Protein AF-A0AAJ6YMZ1-F1 (afdb_monomer_lite)

Foldseek 3Di:
DVVVVVVVVVVVVVDDDDPDPVSVVVVCVVVVVDADPPHDPCPPVVPQVPDDLCLQQVCCVLCVPQADPDAPSNVVVVVLSNVRSPDPPDDSVRSSVVSVVVRVVCVVCVVVCVVVCRRDDDDD

pLDDT: mean 86.69, std 11.6, range [32.16, 96.44]

Radius of gyration: 26.44 Å; chains: 1; bounding 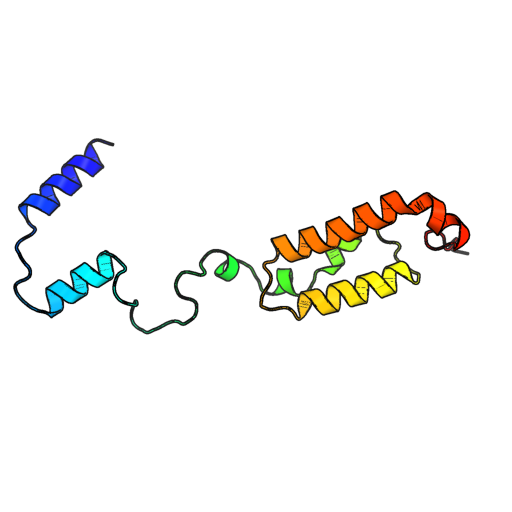box: 58×30×73 Å

Sequence (124 aa):
MWKVLQSRELKLLVINTPQNIFQEMIEWTEKGMIWKFPINNEQDMEEEEKIHFSEHIFLEHNLKHWCPEKGPLRHFMELVCIGLSKNPYMSVNEKIEHIAWYRNYFEDKREMLKDYKLFNTEAN

Structure (mmCIF, N/CA/C/O backbone):
data_AF-A0AAJ6YMZ1-F1
#
_entry.id   AF-A0AAJ6YMZ1-F1
#
loop_
_atom_site.group_PDB
_atom_site.id
_atom_site.type_symbol
_atom_site.label_atom_id
_atom_site.label_alt_id
_atom_site.label_comp_id
_atom_site.label_asym_id
_atom_site.label_entity_id
_atom_site.label_seq_id
_atom_site.pdbx_PDB_ins_code
_atom_site.Cartn_x
_atom_site.Cartn_y
_atom_site.Cartn_z
_atom_site.occupancy
_atom_site.B_iso_or_equiv
_atom_site.auth_seq_id
_atom_site.auth_comp_id
_atom_site.auth_asym_id
_atom_site.auth_atom_id
_atom_site.pdbx_PDB_model_num
ATOM 1 N N . MET A 1 1 ? 31.169 18.370 -9.151 1.00 76.69 1 MET A N 1
ATOM 2 C CA . MET A 1 1 ? 30.689 19.372 -10.126 1.00 76.69 1 MET A CA 1
ATOM 3 C C . MET A 1 1 ? 31.563 19.421 -11.385 1.00 76.69 1 MET A C 1
ATOM 5 O O . MET A 1 1 ? 31.123 18.925 -12.410 1.00 76.69 1 MET A O 1
ATOM 9 N N . TRP A 1 2 ? 32.819 19.885 -11.315 1.00 91.06 2 TRP A N 1
ATOM 10 C CA . TRP A 1 2 ? 33.704 20.051 -12.489 1.00 91.06 2 TRP A CA 1
ATOM 11 C C . TRP A 1 2 ? 33.958 18.785 -13.325 1.00 91.06 2 TRP A C 1
ATOM 13 O O . TRP A 1 2 ? 33.872 18.834 -14.546 1.00 91.06 2 TRP A O 1
ATOM 23 N N . LYS A 1 3 ? 34.174 17.628 -12.683 1.00 93.69 3 LYS A N 1
ATOM 24 C CA . LYS A 1 3 ? 34.387 16.348 -13.390 1.00 93.69 3 LYS A CA 1
ATOM 25 C C . LYS A 1 3 ? 33.193 15.925 -14.260 1.00 93.69 3 LYS A C 1
ATOM 27 O O . LYS A 1 3 ? 33.383 15.350 -15.326 1.00 93.69 3 LYS A O 1
ATOM 32 N N . VAL A 1 4 ? 31.968 16.220 -13.817 1.00 91.94 4 VAL A N 1
ATOM 33 C CA . VAL A 1 4 ? 30.737 15.889 -14.557 1.00 91.94 4 VAL A CA 1
ATOM 34 C C . VAL A 1 4 ? 30.610 16.775 -15.797 1.00 91.94 4 VAL A C 1
ATOM 36 O O . VAL A 1 4 ? 30.313 16.270 -16.876 1.00 91.94 4 VAL A O 1
ATOM 39 N N . LEU A 1 5 ? 30.902 18.075 -15.661 1.00 89.94 5 LEU A N 1
ATOM 40 C CA . LEU A 1 5 ? 30.894 19.030 -16.775 1.00 89.94 5 LEU A CA 1
ATOM 41 C C . LEU A 1 5 ? 31.938 18.666 -17.836 1.00 89.94 5 LEU A C 1
ATOM 43 O O . LEU A 1 5 ? 31.593 18.539 -19.006 1.00 89.94 5 LEU A O 1
ATOM 47 N N . GLN A 1 6 ? 33.172 18.377 -17.416 1.00 93.31 6 GLN A N 1
ATOM 48 C CA . GLN A 1 6 ? 34.245 17.951 -18.319 1.00 93.31 6 GLN A CA 1
ATOM 49 C C . GLN A 1 6 ? 33.897 16.649 -19.064 1.00 93.31 6 GLN A C 1
ATOM 51 O O . GLN A 1 6 ? 34.140 16.525 -20.261 1.00 93.31 6 GLN A O 1
ATOM 56 N N . SER A 1 7 ? 33.280 15.682 -18.373 1.00 88.19 7 SER A N 1
ATOM 57 C CA . SER A 1 7 ? 32.833 14.422 -18.989 1.00 88.19 7 SER A CA 1
ATOM 58 C C . SER A 1 7 ? 31.729 14.649 -20.027 1.00 88.19 7 SER A C 1
ATOM 60 O O . SER A 1 7 ? 31.681 13.961 -21.044 1.00 88.19 7 SER A O 1
ATOM 62 N N . ARG A 1 8 ? 30.838 15.619 -19.787 1.00 85.81 8 ARG A N 1
ATOM 63 C CA . ARG A 1 8 ? 29.785 16.003 -20.732 1.00 85.81 8 ARG A CA 1
ATOM 64 C C . ARG A 1 8 ? 30.359 16.699 -21.967 1.00 85.81 8 ARG A C 1
ATOM 66 O O . ARG A 1 8 ? 29.942 16.365 -23.071 1.00 85.81 8 ARG A O 1
ATOM 73 N N . GLU A 1 9 ? 31.305 17.620 -21.797 1.00 87.56 9 GLU A N 1
ATOM 74 C CA . GLU A 1 9 ? 31.982 18.294 -22.917 1.00 87.56 9 GLU A CA 1
ATOM 75 C C . GLU A 1 9 ? 32.738 17.297 -23.801 1.00 87.56 9 GLU A C 1
ATOM 77 O O . GLU A 1 9 ? 32.581 17.323 -25.019 1.00 87.56 9 GLU A O 1
ATOM 82 N N . LEU A 1 10 ? 33.462 16.345 -23.200 1.00 87.25 10 LEU A N 1
ATOM 83 C CA . LEU A 1 10 ? 34.113 15.253 -23.933 1.00 87.25 10 LEU A CA 1
ATOM 84 C C . LEU A 1 10 ? 33.119 14.409 -24.741 1.00 87.25 10 LEU A C 1
ATOM 86 O O . LEU A 1 10 ? 33.405 14.077 -25.887 1.00 87.25 10 LEU A O 1
ATOM 90 N N . LYS A 1 11 ? 31.943 14.088 -24.181 1.00 82.81 11 LYS A N 1
ATOM 91 C CA . LYS A 1 11 ? 30.887 13.378 -24.922 1.00 82.81 11 LYS A CA 1
ATOM 92 C C . LYS A 1 11 ? 30.363 14.206 -26.098 1.00 82.81 11 LYS A C 1
ATOM 94 O O . LYS A 1 11 ? 30.240 13.667 -27.188 1.00 82.81 11 LYS A O 1
ATOM 99 N N . LEU A 1 12 ? 30.100 15.501 -25.908 1.00 81.62 12 LEU A N 1
ATOM 100 C CA . LEU A 1 12 ? 29.612 16.390 -26.976 1.00 81.62 12 LEU A CA 1
ATOM 101 C C . LEU A 1 12 ? 30.601 16.535 -28.138 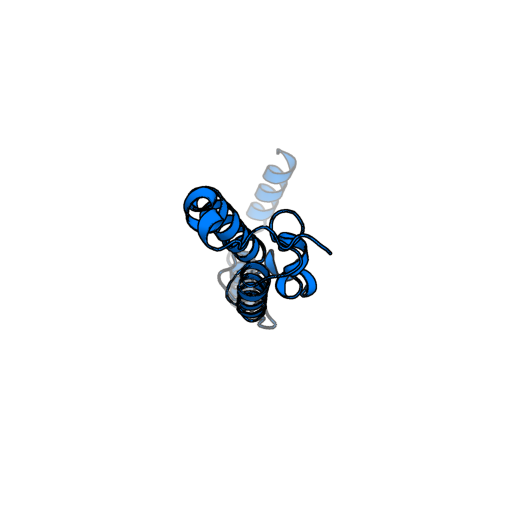1.00 81.62 12 LEU A C 1
ATOM 103 O O . LEU A 1 12 ? 30.165 16.624 -29.278 1.00 81.62 12 LEU A O 1
ATOM 107 N N . LEU A 1 13 ? 31.909 16.495 -27.868 1.00 82.25 13 LEU A N 1
ATOM 108 C CA . LEU A 1 13 ? 32.944 16.502 -28.909 1.00 82.25 13 LEU A CA 1
ATOM 109 C C . LEU A 1 13 ? 32.974 15.209 -29.748 1.00 82.25 13 LEU A C 1
ATOM 111 O O . LEU A 1 13 ? 33.539 15.209 -30.838 1.00 82.25 13 LEU A O 1
ATOM 115 N N . VAL A 1 14 ? 32.388 14.118 -29.243 1.00 76.56 14 VAL A N 1
ATOM 116 C CA . VAL A 1 14 ? 32.342 12.793 -29.891 1.00 76.56 14 VAL A CA 1
ATOM 117 C C . VAL A 1 14 ? 30.977 12.508 -30.539 1.00 76.56 14 VAL A C 1
ATOM 119 O O . VAL A 1 14 ? 30.885 11.646 -31.414 1.00 76.56 14 VAL A O 1
ATOM 122 N N . ILE A 1 15 ? 29.914 13.223 -30.147 1.00 69.75 15 ILE A N 1
ATOM 123 C CA . ILE A 1 15 ? 28.566 13.045 -30.706 1.00 69.75 15 ILE A CA 1
ATOM 124 C C . ILE A 1 15 ? 28.532 13.569 -32.151 1.00 69.75 15 ILE A C 1
ATOM 126 O O . ILE A 1 15 ? 28.454 14.769 -32.398 1.00 69.75 15 ILE A O 1
ATOM 130 N N . ASN A 1 16 ? 28.562 12.643 -33.110 1.00 70.06 16 ASN A N 1
ATOM 131 C CA . ASN A 1 16 ? 28.182 12.891 -34.500 1.00 70.06 16 ASN A CA 1
ATOM 132 C C . ASN A 1 16 ? 26.667 12.733 -34.677 1.00 70.06 16 ASN A C 1
ATOM 134 O O . ASN A 1 16 ? 26.015 12.055 -33.885 1.00 70.06 16 ASN A O 1
ATOM 138 N N . THR A 1 17 ? 26.112 13.305 -35.751 1.00 76.31 17 THR A N 1
ATOM 139 C CA . THR A 1 17 ? 24.730 13.009 -36.160 1.00 76.31 17 THR A CA 1
ATOM 140 C C . THR A 1 17 ? 24.553 11.501 -36.350 1.00 76.31 17 THR A C 1
ATOM 142 O O . THR A 1 17 ? 25.472 10.860 -36.880 1.00 76.31 17 THR A O 1
ATOM 145 N N . PRO A 1 18 ? 23.406 10.923 -35.952 1.00 81.19 18 PRO A N 1
ATOM 146 C CA . PRO A 1 18 ? 23.194 9.487 -36.046 1.00 81.19 18 PRO A CA 1
ATOM 147 C C . PRO A 1 18 ? 23.355 9.029 -37.496 1.00 81.19 18 PRO A C 1
ATOM 149 O O . PRO A 1 18 ? 22.746 9.582 -38.410 1.00 81.19 18 PRO A O 1
ATOM 152 N N . GLN A 1 19 ? 24.219 8.038 -37.717 1.00 84.88 19 GLN A N 1
ATOM 153 C CA . GLN A 1 19 ? 24.525 7.545 -39.067 1.00 84.88 19 GLN A CA 1
ATOM 154 C C . GLN A 1 19 ? 23.520 6.489 -39.543 1.00 84.88 19 GLN A C 1
ATOM 156 O O . GLN A 1 19 ? 23.445 6.185 -40.732 1.00 84.88 19 GLN A O 1
ATOM 161 N N . ASN A 1 20 ? 22.771 5.903 -38.608 1.00 90.50 20 ASN A N 1
ATOM 162 C CA . ASN A 1 20 ? 21.807 4.840 -38.854 1.00 90.50 20 ASN A CA 1
ATOM 163 C C . ASN A 1 20 ? 20.642 4.937 -37.854 1.00 90.50 20 ASN A C 1
ATOM 165 O O . ASN A 1 20 ? 20.813 5.421 -36.735 1.00 90.50 20 ASN A O 1
ATOM 169 N N . ILE A 1 21 ? 19.491 4.385 -38.233 1.00 90.94 21 ILE A N 1
ATOM 170 C CA . ILE A 1 21 ? 18.263 4.286 -37.437 1.00 90.94 21 ILE A CA 1
ATOM 171 C C . ILE A 1 21 ? 18.528 3.594 -36.093 1.00 90.94 21 ILE A C 1
ATOM 173 O O . ILE A 1 21 ? 17.987 4.001 -35.074 1.00 90.94 21 ILE A O 1
ATOM 177 N N . PHE A 1 22 ? 19.404 2.583 -36.042 1.00 91.12 22 PHE A N 1
ATOM 178 C CA . PHE A 1 22 ? 19.760 1.940 -34.768 1.00 91.12 22 PHE A CA 1
ATOM 179 C C . PHE A 1 22 ? 20.416 2.903 -33.776 1.00 91.12 22 PHE A C 1
ATOM 181 O O . PHE A 1 22 ? 20.136 2.830 -32.585 1.00 91.12 22 PHE A O 1
ATOM 188 N N . GLN A 1 23 ? 21.260 3.817 -34.256 1.00 88.81 23 GLN A N 1
ATOM 189 C CA . GLN A 1 23 ? 21.895 4.818 -33.402 1.00 88.81 23 GLN A CA 1
ATOM 190 C C . GLN A 1 23 ? 20.864 5.831 -32.896 1.00 88.81 23 GLN A C 1
ATOM 192 O O . GLN A 1 23 ? 20.873 6.175 -31.719 1.00 88.81 23 GLN A O 1
ATOM 197 N N . GLU A 1 24 ? 19.929 6.235 -33.755 1.00 89.38 24 GLU A N 1
ATOM 198 C CA . GLU A 1 24 ? 18.811 7.096 -33.373 1.00 89.38 24 GLU A CA 1
ATOM 199 C C . GLU A 1 24 ? 17.910 6.427 -32.319 1.00 89.38 24 GLU A C 1
ATOM 201 O O . GLU A 1 24 ? 17.583 7.044 -31.308 1.00 89.38 24 GLU A O 1
ATOM 206 N N . MET A 1 25 ? 17.603 5.134 -32.474 1.00 91.12 25 MET A N 1
ATOM 207 C CA . MET A 1 25 ? 16.861 4.367 -31.468 1.00 91.12 25 MET A CA 1
ATOM 208 C C . MET A 1 25 ? 17.614 4.258 -30.137 1.00 91.12 25 MET A C 1
ATOM 210 O O . MET A 1 25 ? 16.988 4.362 -29.082 1.00 91.12 25 MET A O 1
ATOM 214 N N . ILE A 1 26 ? 18.940 4.083 -30.158 1.00 90.31 26 ILE A N 1
ATOM 215 C CA . ILE A 1 26 ? 19.763 4.087 -28.937 1.00 90.31 26 ILE A CA 1
ATOM 216 C C . ILE A 1 26 ? 19.656 5.451 -28.250 1.00 90.31 26 ILE A C 1
ATOM 218 O O . ILE A 1 26 ? 19.323 5.506 -27.068 1.00 90.31 26 ILE A O 1
ATOM 222 N N . GLU A 1 27 ? 19.839 6.549 -28.987 1.00 89.44 27 GLU A N 1
ATOM 223 C CA . GLU A 1 27 ? 19.705 7.899 -28.432 1.00 89.44 27 GLU A CA 1
ATOM 224 C C . GLU A 1 27 ? 18.305 8.165 -27.867 1.00 89.44 27 GLU A C 1
ATOM 226 O O . GLU A 1 27 ? 18.164 8.795 -26.818 1.00 89.44 27 GLU A O 1
ATOM 231 N N . TRP A 1 28 ? 17.254 7.716 -28.550 1.00 91.62 28 TRP A N 1
ATOM 232 C CA . TRP A 1 28 ? 15.881 7.879 -28.079 1.00 91.62 28 TRP A CA 1
ATOM 233 C C . TRP A 1 28 ? 15.590 7.022 -26.843 1.00 91.62 28 TRP A C 1
ATOM 235 O O . TRP A 1 28 ? 14.843 7.460 -25.969 1.00 91.62 28 TRP A O 1
ATOM 245 N N . THR A 1 29 ? 16.214 5.848 -26.733 1.00 91.94 29 THR A N 1
ATOM 246 C CA . THR A 1 29 ? 16.143 4.996 -25.536 1.00 91.94 29 THR A CA 1
ATOM 247 C C . THR A 1 29 ? 16.870 5.649 -24.358 1.00 91.94 29 THR A C 1
ATOM 249 O O . THR A 1 29 ? 16.315 5.720 -23.264 1.00 91.94 29 THR A O 1
ATOM 252 N N . GLU A 1 30 ? 18.067 6.208 -24.571 1.00 88.38 30 GLU A N 1
ATOM 253 C CA . GLU A 1 30 ? 18.817 6.950 -23.541 1.00 88.38 30 GLU A CA 1
ATOM 254 C C . GLU A 1 30 ? 18.074 8.208 -23.066 1.00 88.38 30 GLU A C 1
ATOM 256 O O . GLU A 1 30 ? 18.131 8.559 -21.888 1.00 88.38 30 GLU A O 1
ATOM 261 N N . LYS A 1 31 ? 17.350 8.875 -23.974 1.00 89.94 31 LYS A N 1
ATOM 262 C CA . LYS A 1 31 ? 16.488 10.029 -23.665 1.00 89.94 31 LYS A CA 1
ATOM 263 C C . LYS A 1 31 ? 15.151 9.636 -23.016 1.00 89.94 31 LYS A C 1
ATOM 265 O O . LYS A 1 31 ? 14.430 10.531 -22.586 1.00 89.94 31 LYS A O 1
ATOM 270 N N . GLY A 1 32 ? 14.803 8.347 -22.963 1.00 89.75 32 GLY A N 1
ATOM 271 C CA . GLY A 1 32 ? 13.532 7.855 -22.415 1.00 89.75 32 GLY A CA 1
ATOM 272 C C . GLY A 1 32 ? 12.307 8.084 -23.312 1.00 89.75 32 GLY A C 1
ATOM 273 O O . GLY A 1 32 ? 11.184 8.074 -22.822 1.00 89.75 32 GLY A O 1
ATOM 274 N N . MET A 1 33 ? 12.499 8.316 -24.615 1.00 90.88 33 MET A N 1
ATOM 275 C CA . MET A 1 33 ? 11.401 8.511 -25.577 1.00 90.88 33 MET A CA 1
ATOM 276 C C . MET A 1 33 ? 10.833 7.188 -26.113 1.00 90.88 33 MET A C 1
ATOM 278 O O . MET A 1 33 ? 9.685 7.146 -26.548 1.00 90.88 33 MET A O 1
ATOM 282 N N . ILE A 1 34 ? 11.634 6.117 -26.104 1.00 92.12 34 ILE A N 1
ATOM 283 C CA . ILE A 1 34 ? 11.215 4.758 -26.478 1.00 92.12 34 ILE A CA 1
ATOM 284 C C . ILE A 1 34 ? 11.102 3.906 -25.210 1.00 92.12 34 ILE A C 1
ATOM 286 O O . ILE A 1 34 ? 11.881 4.070 -24.270 1.00 92.12 34 ILE A O 1
ATOM 290 N N . TRP A 1 35 ? 10.162 2.959 -25.211 1.00 89.88 35 TRP A N 1
ATOM 291 C CA . TRP A 1 35 ? 10.068 1.915 -24.193 1.00 89.88 35 TRP A CA 1
ATOM 292 C C . TRP A 1 35 ? 11.342 1.076 -24.102 1.00 89.88 35 TRP A C 1
ATOM 294 O O . TRP A 1 35 ? 11.967 0.723 -25.103 1.00 89.88 35 TRP A O 1
ATOM 304 N N . LYS A 1 36 ? 11.712 0.706 -22.878 1.00 91.00 36 LYS A N 1
ATOM 305 C CA . LYS A 1 36 ? 12.857 -0.178 -22.649 1.00 91.00 36 LYS A CA 1
ATOM 306 C C . LYS A 1 36 ? 12.435 -1.604 -23.017 1.00 91.00 36 LYS A C 1
ATOM 308 O O . LYS A 1 36 ? 11.339 -2.038 -22.663 1.00 91.00 36 LYS A O 1
ATOM 313 N N . PHE A 1 37 ? 13.292 -2.332 -23.729 1.00 91.31 37 PHE A N 1
ATOM 314 C CA . PHE A 1 37 ? 13.038 -3.725 -24.103 1.00 91.31 37 PHE A CA 1
ATOM 315 C C . PHE A 1 37 ? 13.856 -4.696 -23.232 1.00 91.31 37 PHE A C 1
ATOM 317 O O . PHE A 1 37 ? 15.008 -4.382 -22.922 1.00 91.31 37 PHE A O 1
ATOM 324 N N . PRO A 1 38 ? 13.317 -5.883 -22.880 1.00 93.62 38 PRO A N 1
ATOM 325 C CA . PRO A 1 38 ? 11.950 -6.349 -23.150 1.00 93.62 38 PRO A CA 1
ATOM 326 C C . PRO A 1 38 ? 10.895 -5.506 -22.416 1.00 93.62 38 PRO A C 1
ATOM 328 O O . PRO A 1 38 ? 11.171 -4.958 -21.352 1.00 93.62 38 PRO A O 1
ATOM 331 N N . ILE A 1 39 ? 9.706 -5.375 -23.017 1.00 91.50 39 ILE A N 1
ATOM 332 C CA . ILE A 1 39 ? 8.628 -4.536 -22.473 1.00 91.50 39 ILE A CA 1
ATOM 333 C C . ILE A 1 39 ? 8.222 -5.086 -21.102 1.00 91.50 39 ILE A C 1
ATOM 335 O O . ILE A 1 39 ? 7.852 -6.256 -20.992 1.00 91.50 39 ILE A O 1
ATOM 339 N N . ASN A 1 40 ? 8.281 -4.235 -20.080 1.00 92.31 40 ASN A N 1
ATOM 340 C CA . ASN A 1 40 ? 7.743 -4.502 -18.750 1.00 92.31 40 ASN A CA 1
ATOM 341 C C . ASN A 1 40 ? 6.608 -3.497 -18.485 1.00 92.31 40 ASN A C 1
ATOM 343 O O . ASN A 1 40 ? 6.798 -2.297 -18.649 1.00 92.31 40 ASN A O 1
ATOM 347 N N . ASN A 1 41 ? 5.427 -3.988 -18.104 1.00 91.50 41 ASN A N 1
ATOM 348 C CA . ASN A 1 41 ? 4.252 -3.146 -17.849 1.00 91.50 41 ASN A CA 1
ATOM 349 C C . ASN A 1 41 ? 4.398 -2.282 -16.589 1.00 91.50 41 ASN A C 1
ATOM 351 O O . ASN A 1 41 ? 3.710 -1.276 -16.466 1.00 91.50 41 ASN A O 1
ATOM 355 N N . GLU A 1 42 ? 5.285 -2.668 -15.674 1.00 88.75 42 GLU A N 1
ATOM 356 C CA . GLU A 1 42 ? 5.580 -1.954 -14.425 1.00 88.75 42 GLU A CA 1
ATOM 357 C C . GLU A 1 42 ? 6.801 -1.029 -14.583 1.00 88.75 42 GLU A C 1
ATOM 359 O O . GLU A 1 42 ? 7.439 -0.635 -13.607 1.00 88.75 42 GLU A O 1
ATOM 364 N N . GLN A 1 43 ? 7.164 -0.685 -15.828 1.00 87.19 43 GLN A N 1
ATOM 365 C CA . GLN A 1 43 ? 8.230 0.275 -16.097 1.00 87.19 43 GLN A CA 1
ATOM 366 C C . GLN A 1 43 ? 7.964 1.592 -15.371 1.00 87.19 43 GLN A C 1
ATOM 368 O O . GLN A 1 43 ? 6.872 2.148 -15.430 1.00 87.19 43 GLN A O 1
ATOM 373 N N . ASP A 1 44 ? 9.007 2.070 -14.693 1.00 84.81 44 ASP A N 1
ATOM 374 C CA . ASP A 1 44 ? 9.028 3.324 -13.945 1.00 84.81 44 ASP A CA 1
ATOM 375 C C . ASP A 1 44 ? 8.165 3.329 -12.651 1.00 84.81 44 AS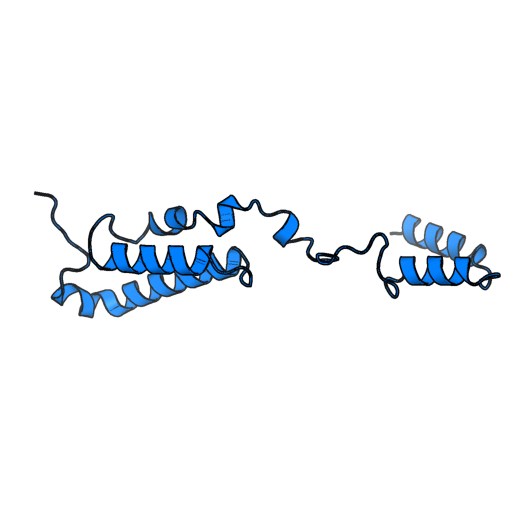P A C 1
ATOM 377 O O . ASP A 1 44 ? 8.010 4.376 -12.025 1.00 84.81 44 ASP A O 1
ATOM 381 N N . MET A 1 45 ? 7.689 2.166 -12.169 1.00 85.00 45 MET A N 1
ATOM 382 C CA . MET A 1 45 ? 7.050 1.989 -10.844 1.00 85.00 45 MET A CA 1
ATOM 383 C C . MET A 1 45 ? 8.050 1.604 -9.725 1.00 85.00 45 MET A C 1
ATOM 385 O O . MET A 1 45 ? 7.798 0.716 -8.911 1.00 85.00 45 MET A O 1
ATOM 389 N N . GLU A 1 46 ? 9.198 2.285 -9.654 1.00 84.19 46 GLU A N 1
ATOM 390 C CA . GLU A 1 46 ? 10.334 1.884 -8.795 1.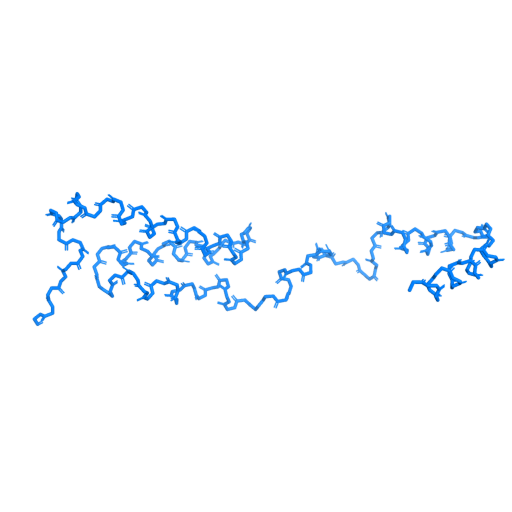00 84.19 46 GLU A CA 1
ATOM 391 C C . GLU A 1 46 ? 10.092 1.992 -7.276 1.00 84.19 46 GLU A C 1
ATOM 393 O O . GLU A 1 46 ? 10.853 1.426 -6.484 1.00 84.19 46 GLU A O 1
ATOM 398 N N . GLU A 1 47 ? 9.121 2.797 -6.839 1.00 84.56 47 GLU A N 1
ATOM 399 C CA . GLU A 1 47 ? 8.843 3.006 -5.410 1.00 84.56 47 GLU A CA 1
ATOM 400 C C . GLU A 1 47 ? 8.090 1.817 -4.810 1.00 84.56 47 GLU A C 1
ATOM 402 O O . GLU A 1 47 ? 8.519 1.275 -3.792 1.00 84.56 47 GLU A O 1
ATOM 407 N N . GLU A 1 48 ? 7.030 1.366 -5.482 1.00 83.81 48 GLU A N 1
ATOM 408 C CA . GLU A 1 48 ? 6.206 0.233 -5.046 1.00 83.81 48 GLU A CA 1
ATOM 409 C C . GLU A 1 48 ? 6.902 -1.115 -5.288 1.00 83.81 48 GLU A C 1
ATOM 411 O O . GLU A 1 48 ? 6.734 -2.034 -4.492 1.00 83.81 48 GLU A O 1
ATOM 416 N N . GLU A 1 49 ? 7.769 -1.233 -6.303 1.00 86.75 49 GLU A N 1
ATOM 417 C CA . GLU A 1 49 ? 8.556 -2.458 -6.547 1.00 86.75 49 GLU A CA 1
ATOM 418 C C . GLU A 1 49 ? 9.449 -2.834 -5.346 1.00 86.75 49 GLU A C 1
ATOM 420 O O . GLU A 1 49 ? 9.717 -4.009 -5.084 1.00 86.75 49 GLU A O 1
ATOM 425 N N . LYS A 1 50 ? 9.901 -1.837 -4.576 1.00 90.31 50 LYS A N 1
ATOM 426 C CA . LYS A 1 50 ? 10.742 -2.049 -3.385 1.00 90.31 50 LYS A CA 1
ATOM 427 C C . LYS A 1 50 ? 9.947 -2.536 -2.178 1.00 90.31 50 LYS A C 1
ATOM 429 O O . LYS A 1 50 ? 10.548 -2.994 -1.202 1.00 90.31 50 LYS A O 1
ATOM 434 N N . ILE A 1 51 ? 8.625 -2.405 -2.208 1.00 90.81 51 ILE A N 1
ATOM 435 C CA . ILE A 1 51 ? 7.756 -2.729 -1.087 1.00 90.81 51 ILE A CA 1
ATOM 436 C C . ILE A 1 51 ? 7.392 -4.211 -1.148 1.00 90.81 51 ILE A C 1
ATOM 438 O O . ILE A 1 51 ? 6.924 -4.743 -2.150 1.00 90.81 51 ILE A O 1
ATOM 442 N N . HIS A 1 52 ? 7.592 -4.905 -0.030 1.00 94.00 52 HIS A N 1
ATOM 443 C CA . HIS A 1 52 ? 7.213 -6.306 0.067 1.00 94.00 52 HIS A CA 1
ATOM 444 C C . HIS A 1 52 ? 5.690 -6.449 0.198 1.00 94.00 52 HIS A C 1
ATOM 446 O O . HIS A 1 52 ? 5.053 -5.724 0.963 1.00 94.00 52 HIS A O 1
ATOM 452 N N . PHE A 1 53 ? 5.101 -7.452 -0.463 1.00 92.75 53 PHE A N 1
ATOM 453 C CA . PHE A 1 53 ? 3.646 -7.670 -0.479 1.00 92.75 53 PHE A CA 1
ATOM 454 C C . PHE A 1 53 ? 3.011 -7.737 0.925 1.00 92.75 53 PHE A C 1
ATOM 456 O O . PHE A 1 53 ? 1.859 -7.344 1.110 1.00 92.75 53 PHE A O 1
ATOM 463 N N . SER A 1 54 ? 3.761 -8.219 1.924 1.00 94.50 54 SER A N 1
ATOM 464 C CA . SER A 1 54 ? 3.330 -8.283 3.327 1.00 94.50 54 SER A CA 1
ATOM 465 C C . SER A 1 54 ? 2.836 -6.941 3.862 1.00 94.50 54 SER A C 1
ATOM 467 O O . SER A 1 54 ? 1.886 -6.929 4.641 1.00 94.50 54 SER A O 1
ATOM 469 N N . GLU A 1 55 ? 3.434 -5.831 3.426 1.00 93.00 55 GLU A N 1
ATOM 470 C CA . GLU A 1 55 ? 3.063 -4.485 3.873 1.00 93.00 55 GLU A CA 1
ATOM 471 C C . GLU A 1 55 ? 1.689 -4.060 3.329 1.00 93.00 55 GLU A C 1
ATOM 473 O O . GLU A 1 55 ? 0.925 -3.392 4.022 1.00 93.00 55 GLU A O 1
ATOM 478 N N . HIS A 1 56 ? 1.308 -4.516 2.128 1.00 93.69 56 HIS A N 1
ATOM 479 C CA . HIS A 1 56 ? -0.031 -4.257 1.582 1.00 93.69 56 HIS A CA 1
ATOM 480 C C . HIS A 1 56 ? -1.103 -5.159 2.192 1.00 93.69 56 HIS A C 1
ATOM 482 O O . HIS A 1 56 ? -2.267 -4.755 2.241 1.00 93.69 56 HIS A O 1
ATOM 488 N N . ILE A 1 57 ? -0.744 -6.380 2.606 1.00 94.12 57 ILE A N 1
ATOM 489 C CA . ILE A 1 57 ? -1.709 -7.379 3.080 1.00 94.12 57 ILE A CA 1
ATOM 490 C C . ILE A 1 57 ? -1.950 -7.260 4.587 1.00 94.12 57 ILE A C 1
ATOM 492 O O . ILE A 1 57 ? -3.101 -7.227 5.029 1.00 94.12 57 ILE A O 1
ATOM 496 N N . PHE A 1 58 ? -0.889 -7.200 5.390 1.00 94.19 58 PHE A N 1
ATOM 497 C CA . PHE A 1 58 ? -0.978 -7.331 6.843 1.00 94.19 58 PHE A CA 1
ATOM 498 C C . PHE A 1 58 ? -1.101 -5.981 7.544 1.00 94.19 58 PHE A C 1
ATOM 500 O O . PHE A 1 58 ? -0.259 -5.624 8.357 1.00 94.19 58 PHE A O 1
ATOM 507 N N . LEU A 1 59 ? -2.179 -5.242 7.292 1.00 93.06 59 LEU A N 1
ATOM 508 C CA . LEU A 1 59 ? -2.376 -3.886 7.831 1.00 93.06 59 LEU A CA 1
ATOM 509 C C . LEU A 1 59 ? -2.774 -3.837 9.319 1.00 93.06 59 LEU A C 1
ATOM 511 O O . LEU A 1 59 ? -2.803 -2.763 9.920 1.00 93.06 59 LEU A O 1
ATOM 515 N N . GLU A 1 60 ? -3.067 -4.983 9.934 1.00 89.94 60 GLU A N 1
ATOM 516 C CA . GLU A 1 60 ? -3.567 -5.078 11.314 1.00 89.94 60 GLU A CA 1
ATOM 517 C C . GLU A 1 60 ? -2.588 -4.539 12.367 1.00 89.94 60 GLU A C 1
ATOM 519 O O . GLU A 1 60 ? -3.004 -4.142 13.460 1.00 89.94 60 GLU A O 1
ATOM 524 N N . HIS A 1 61 ? -1.288 -4.489 12.052 1.00 89.62 61 HIS A N 1
ATOM 525 C CA . HIS A 1 61 ? -0.280 -3.919 12.946 1.00 89.62 61 HIS A CA 1
ATOM 526 C C . HIS A 1 61 ? -0.548 -2.435 13.245 1.00 89.62 61 HIS A C 1
ATOM 528 O O . HIS A 1 61 ? -0.327 -1.999 14.375 1.00 89.62 61 HIS A O 1
ATOM 534 N N . ASN A 1 62 ? -1.132 -1.699 12.293 1.00 89.50 62 ASN A N 1
ATOM 535 C CA . ASN A 1 62 ? -1.469 -0.279 12.433 1.00 89.50 62 ASN A CA 1
ATOM 536 C C . ASN A 1 62 ? -2.660 -0.017 13.374 1.00 89.50 62 ASN A C 1
ATOM 538 O O . ASN A 1 62 ? -2.892 1.121 13.786 1.00 89.50 62 ASN A O 1
ATOM 542 N N . LEU A 1 63 ? -3.414 -1.056 13.755 1.00 88.75 63 LEU A N 1
ATOM 543 C CA . LEU A 1 63 ? -4.575 -0.933 14.644 1.00 88.75 63 LEU A CA 1
ATOM 5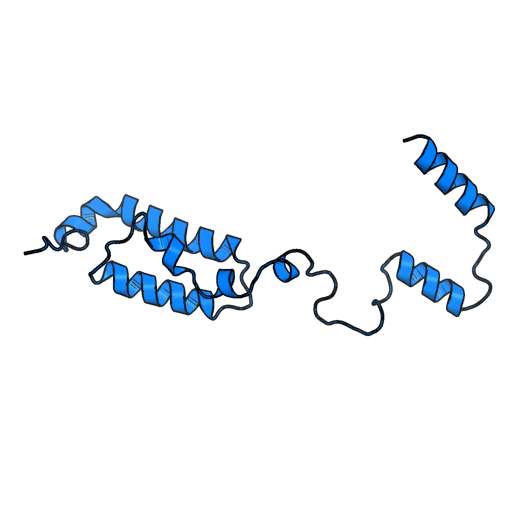44 C C . LEU A 1 63 ? -4.218 -1.035 16.134 1.00 88.75 63 LEU A C 1
ATOM 546 O O . LEU A 1 63 ? -4.980 -0.552 16.973 1.00 88.75 63 LEU A O 1
ATOM 550 N N . LYS A 1 64 ? -3.077 -1.649 16.481 1.00 82.56 64 LYS A N 1
ATOM 551 C CA . LYS A 1 64 ? -2.738 -2.039 17.866 1.00 82.56 64 LYS A CA 1
ATOM 552 C C . LYS A 1 64 ? -2.678 -0.877 18.862 1.00 82.56 64 LYS A C 1
ATOM 554 O O . LYS A 1 64 ? -2.869 -1.091 20.051 1.00 82.56 64 LYS A O 1
ATOM 559 N N . HIS A 1 65 ? -2.400 0.339 18.400 1.00 81.06 65 HIS A N 1
ATOM 560 C CA . HIS A 1 65 ? -2.164 1.479 19.289 1.00 81.06 65 HIS A CA 1
ATOM 561 C C . HIS A 1 65 ? -3.430 2.211 19.745 1.00 81.06 65 HIS A C 1
ATOM 563 O O . HIS A 1 65 ? -3.363 2.967 20.710 1.00 81.06 65 HIS A O 1
ATOM 569 N N . TRP A 1 66 ? -4.563 2.036 19.061 1.00 85.50 66 TRP A N 1
ATOM 570 C CA . TRP A 1 66 ? -5.754 2.863 19.304 1.00 85.50 66 TRP A CA 1
ATOM 571 C C . TRP A 1 66 ? -7.081 2.102 19.217 1.00 85.50 66 TRP A C 1
ATOM 573 O O . TRP A 1 66 ? -8.061 2.524 19.830 1.00 85.50 66 TRP A O 1
ATOM 583 N N . CYS A 1 67 ? -7.136 0.990 18.481 1.00 87.00 67 CYS A N 1
ATOM 584 C CA . CYS A 1 67 ? -8.348 0.194 18.348 1.00 87.00 67 CYS A CA 1
ATOM 585 C C . CYS A 1 67 ? -8.433 -0.845 19.485 1.00 87.00 67 CYS A C 1
ATOM 587 O O . CYS A 1 67 ? -7.455 -1.561 19.707 1.00 87.00 67 CYS A O 1
ATOM 589 N N . PRO A 1 68 ? -9.589 -1.000 20.160 1.00 87.31 68 PRO A N 1
ATOM 590 C CA . PRO A 1 68 ? -9.814 -2.087 21.114 1.00 87.31 68 PRO A CA 1
ATOM 591 C C . PRO A 1 68 ? -9.571 -3.469 20.487 1.00 87.31 68 PRO A C 1
ATOM 593 O O . PRO A 1 68 ? -9.827 -3.660 19.298 1.00 87.31 68 PRO A O 1
ATOM 596 N N . GLU A 1 69 ? -9.122 -4.450 21.277 1.00 84.69 69 GLU A N 1
ATOM 597 C CA . GLU A 1 69 ? -8.896 -5.829 20.798 1.00 84.69 69 GLU A CA 1
ATOM 598 C C . GLU A 1 69 ? -10.193 -6.592 20.512 1.00 84.69 69 GLU A C 1
ATOM 600 O O . GLU A 1 69 ? -10.203 -7.552 19.747 1.00 84.69 69 GLU A O 1
ATOM 605 N N . LYS A 1 70 ? -11.296 -6.182 21.143 1.00 84.88 70 LYS A N 1
ATOM 606 C CA . LYS A 1 70 ? -12.613 -6.804 21.006 1.00 84.88 70 LYS A CA 1
ATOM 607 C C . LYS A 1 70 ? -13.678 -5.726 20.871 1.00 84.88 70 LYS A C 1
ATOM 609 O O . LYS A 1 70 ? -13.550 -4.642 21.433 1.00 84.88 70 LYS A O 1
ATOM 614 N N . GLY A 1 71 ? -14.741 -6.053 20.143 1.00 86.81 71 GLY A N 1
ATOM 615 C CA . GLY A 1 71 ? -15.921 -5.207 20.001 1.00 86.81 71 GLY A CA 1
ATOM 616 C C . GLY A 1 71 ? -16.267 -4.863 18.549 1.00 86.81 71 GLY A C 1
ATOM 617 O O . GLY A 1 71 ? -15.542 -5.2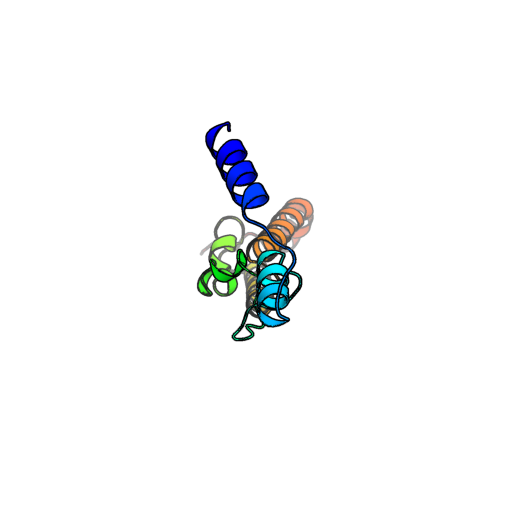16 17.618 1.00 86.81 71 GLY A O 1
ATOM 618 N N . PRO A 1 72 ? -17.386 -4.155 18.337 1.00 89.12 72 PRO A N 1
ATOM 619 C CA . PRO A 1 72 ? -17.872 -3.799 17.003 1.00 89.12 72 PRO A CA 1
ATOM 620 C C . PRO A 1 72 ? -16.935 -2.841 16.254 1.00 89.12 72 PRO A C 1
ATOM 622 O O . PRO A 1 72 ? -16.817 -2.945 15.037 1.00 89.12 72 PRO A O 1
ATOM 625 N N . LEU A 1 73 ? -16.221 -1.956 16.964 1.00 88.56 73 LEU A N 1
ATOM 626 C CA . LEU A 1 73 ? -15.209 -1.084 16.357 1.00 88.56 73 LEU A CA 1
ATOM 627 C C . LEU A 1 73 ? -14.055 -1.903 15.766 1.00 88.56 73 LEU A C 1
ATOM 629 O O . LEU A 1 73 ? -13.623 -1.638 14.647 1.00 88.56 73 LEU A O 1
ATOM 633 N N . ARG A 1 74 ? -13.605 -2.935 16.490 1.00 91.50 74 ARG A N 1
ATOM 634 C CA . ARG A 1 74 ? -12.572 -3.852 16.005 1.00 91.50 74 ARG A CA 1
ATOM 635 C C . ARG A 1 74 ? -13.032 -4.585 14.753 1.00 91.50 74 ARG A C 1
ATOM 637 O O . ARG A 1 74 ? -12.320 -4.571 13.758 1.00 91.50 74 ARG A O 1
ATOM 644 N N . HIS A 1 75 ? -14.245 -5.134 14.780 1.00 92.44 75 HIS A N 1
ATOM 645 C CA . HIS A 1 75 ? -14.815 -5.843 13.636 1.00 92.44 75 HIS A CA 1
ATOM 646 C C . HIS A 1 75 ? -14.949 -4.943 12.397 1.00 92.44 75 HIS A C 1
ATOM 648 O O . HIS A 1 75 ? -14.622 -5.348 11.285 1.00 92.44 75 HIS A O 1
ATOM 654 N N . PHE A 1 76 ? -15.376 -3.691 12.587 1.00 93.31 76 PHE A N 1
ATOM 655 C CA . PHE A 1 76 ? -15.427 -2.709 11.508 1.00 93.31 76 PHE A CA 1
ATOM 656 C C . PHE A 1 76 ? -14.033 -2.420 10.934 1.00 93.31 76 PHE A C 1
ATOM 658 O O . PHE A 1 76 ? -13.848 -2.472 9.719 1.00 93.31 76 PHE A O 1
ATOM 665 N N . MET A 1 77 ? -13.040 -2.165 11.792 1.00 94.69 77 MET A N 1
ATOM 666 C CA . MET A 1 77 ? -11.674 -1.882 11.343 1.00 94.69 77 MET A CA 1
ATOM 667 C C . MET A 1 77 ? -11.009 -3.086 10.666 1.00 94.69 77 MET A C 1
ATOM 669 O O . MET A 1 77 ? -10.254 -2.901 9.716 1.00 94.69 77 MET A O 1
ATOM 673 N N . GLU A 1 78 ? -11.326 -4.313 11.080 1.00 93.69 78 GLU A N 1
ATOM 674 C CA . GLU A 1 78 ? -10.887 -5.533 10.393 1.00 93.69 78 GLU A CA 1
ATOM 675 C C . GLU A 1 78 ? -11.437 -5.599 8.964 1.00 93.69 78 GLU A C 1
ATOM 677 O O . GLU A 1 78 ? -10.686 -5.871 8.028 1.00 93.69 78 GLU A O 1
ATOM 682 N N . LEU A 1 79 ? -12.717 -5.264 8.760 1.00 95.69 79 LEU A N 1
ATOM 683 C CA . LEU A 1 79 ? -13.303 -5.182 7.418 1.00 95.69 79 LEU A CA 1
ATOM 684 C C . LEU A 1 79 ? -12.644 -4.092 6.567 1.00 95.69 79 LEU A C 1
ATOM 686 O O . LEU A 1 79 ? -12.386 -4.320 5.384 1.00 95.69 79 LEU A O 1
ATOM 690 N N . VAL A 1 80 ? -12.328 -2.936 7.159 1.00 95.69 80 VAL A N 1
ATOM 691 C CA . VAL A 1 80 ? -11.578 -1.869 6.477 1.00 95.69 80 VAL A CA 1
ATOM 692 C C . VAL A 1 80 ? -10.196 -2.373 6.055 1.00 95.69 80 VAL A C 1
ATOM 694 O O . VAL A 1 80 ? -9.831 -2.224 4.890 1.00 95.69 80 VAL A O 1
ATOM 697 N N . CYS A 1 81 ? -9.452 -3.033 6.947 1.00 95.38 81 CYS A N 1
ATOM 698 C CA . CYS A 1 81 ? -8.150 -3.619 6.620 1.00 95.38 81 CYS A CA 1
ATOM 699 C C . CYS A 1 81 ? -8.247 -4.687 5.519 1.00 95.38 81 CYS A C 1
ATOM 701 O O . CYS A 1 81 ? -7.413 -4.695 4.616 1.00 95.38 81 CYS A O 1
ATOM 703 N N . ILE A 1 82 ? -9.278 -5.541 5.535 1.00 95.81 82 ILE A N 1
ATOM 704 C CA . ILE A 1 82 ? -9.532 -6.532 4.473 1.00 95.81 82 ILE A CA 1
ATOM 705 C C . ILE A 1 82 ? -9.868 -5.851 3.136 1.00 95.81 82 ILE A C 1
ATOM 707 O O . ILE A 1 82 ? -9.484 -6.340 2.074 1.00 95.81 82 ILE A O 1
ATOM 711 N N . GLY A 1 83 ? -10.594 -4.733 3.160 1.00 96.38 83 GLY A N 1
ATOM 712 C CA . GLY A 1 83 ? -10.877 -3.943 1.961 1.00 96.38 83 GLY A CA 1
ATOM 713 C C . GLY A 1 83 ? -9.611 -3.313 1.380 1.00 96.38 83 GLY A C 1
ATOM 714 O O . GLY A 1 83 ? -9.350 -3.436 0.183 1.00 96.38 83 GLY A O 1
ATOM 715 N N . LEU A 1 84 ? -8.792 -2.697 2.235 1.00 96.44 84 LEU A N 1
ATOM 716 C CA . LEU A 1 84 ? -7.532 -2.062 1.842 1.00 96.44 84 LEU A CA 1
ATOM 717 C C . LEU A 1 84 ? -6.497 -3.082 1.349 1.00 96.44 84 LEU A C 1
ATOM 719 O O . LEU A 1 84 ? -5.768 -2.794 0.399 1.00 96.44 84 LEU A O 1
ATOM 723 N N . SER A 1 85 ? -6.440 -4.282 1.931 1.00 95.50 85 SER A N 1
ATOM 724 C CA . SER A 1 85 ? -5.500 -5.323 1.493 1.00 95.50 85 SER A CA 1
ATOM 725 C C . SER A 1 85 ? -5.804 -5.851 0.094 1.00 95.50 85 SER A C 1
ATOM 727 O O . SER A 1 85 ? -4.889 -6.191 -0.651 1.00 95.50 85 SER A O 1
ATOM 729 N N . LYS A 1 86 ? -7.079 -5.847 -0.300 1.00 95.69 86 LYS A N 1
ATOM 730 C CA . LYS A 1 86 ? -7.529 -6.246 -1.639 1.00 95.69 86 LYS A CA 1
ATOM 731 C C . LYS A 1 86 ? -7.423 -5.137 -2.684 1.00 95.69 86 LYS A C 1
ATOM 733 O O . LYS A 1 86 ? -7.738 -5.395 -3.841 1.00 95.69 86 LYS A O 1
ATOM 738 N N . ASN A 1 87 ? -7.016 -3.924 -2.305 1.00 94.94 87 ASN A N 1
ATOM 739 C CA . ASN A 1 87 ? -6.894 -2.809 -3.235 1.00 94.94 87 ASN A CA 1
ATOM 740 C C . ASN A 1 87 ? -5.484 -2.754 -3.866 1.00 94.94 87 ASN A C 1
ATOM 742 O O . ASN A 1 87 ? -4.524 -2.474 -3.135 1.00 94.94 87 ASN A O 1
ATOM 746 N N . PRO A 1 88 ? -5.349 -2.985 -5.191 1.00 91.88 88 PRO A N 1
ATOM 747 C CA . PRO A 1 88 ? -4.079 -2.873 -5.909 1.00 91.88 88 PRO A CA 1
ATOM 748 C C . PRO A 1 88 ? -3.755 -1.438 -6.358 1.00 91.88 88 PRO A C 1
ATOM 750 O O . PRO A 1 88 ? -2.650 -1.188 -6.815 1.00 91.88 88 PRO A O 1
ATOM 753 N N . TYR A 1 89 ? -4.701 -0.501 -6.255 1.00 92.88 89 TYR A N 1
ATOM 754 C CA . TYR A 1 89 ? -4.559 0.870 -6.760 1.00 92.88 89 TYR A CA 1
ATOM 755 C C . TYR A 1 89 ? -4.088 1.871 -5.698 1.00 92.88 89 TYR A C 1
ATOM 757 O O . TYR A 1 89 ? -4.050 3.063 -5.974 1.00 92.88 89 TYR A O 1
ATOM 765 N N . MET A 1 90 ? -3.795 1.404 -4.483 1.00 94.19 90 MET A N 1
ATOM 766 C CA . MET A 1 90 ? -3.335 2.240 -3.375 1.00 94.19 90 MET A CA 1
ATOM 767 C C . MET A 1 90 ? -1.964 1.785 -2.893 1.00 94.19 90 MET A C 1
ATOM 769 O O . MET A 1 90 ? -1.766 0.593 -2.617 1.00 94.19 90 MET A O 1
ATOM 773 N N . SER A 1 91 ? -1.077 2.756 -2.715 1.00 93.56 91 SER A N 1
ATOM 774 C CA . SER A 1 91 ? 0.214 2.602 -2.043 1.00 93.56 91 SER A CA 1
ATOM 775 C C . SER A 1 91 ? 0.038 2.221 -0.571 1.00 93.56 91 SER A C 1
ATOM 777 O O . SER A 1 91 ? -1.026 2.412 0.032 1.00 93.56 91 SER A O 1
ATOM 779 N N . VAL A 1 92 ? 1.096 1.699 0.053 1.00 93.56 92 VAL A N 1
ATOM 780 C CA . VAL A 1 92 ? 1.083 1.420 1.503 1.00 93.56 92 VAL A CA 1
ATOM 781 C C . VAL A 1 92 ? 0.829 2.692 2.312 1.00 93.56 92 VAL A C 1
ATOM 783 O O . VAL A 1 92 ? 0.043 2.667 3.260 1.00 93.56 92 VAL A O 1
ATOM 786 N N . ASN A 1 93 ? 1.438 3.809 1.914 1.00 93.81 93 ASN A N 1
ATOM 787 C CA . ASN A 1 93 ? 1.299 5.082 2.618 1.00 93.81 93 ASN A CA 1
ATOM 788 C C . ASN A 1 93 ? -0.155 5.567 2.616 1.00 93.81 93 ASN A C 1
ATOM 790 O O . ASN A 1 93 ? -0.691 5.869 3.680 1.00 93.81 93 ASN A O 1
ATOM 794 N N . GLU A 1 94 ? -0.832 5.533 1.465 1.00 95.25 94 GLU A N 1
ATOM 795 C CA . GLU A 1 94 ? -2.253 5.899 1.372 1.00 95.25 94 GLU A CA 1
ATOM 796 C C . GLU A 1 94 ? -3.132 4.995 2.247 1.00 95.25 94 GLU A C 1
ATOM 798 O O . GLU A 1 94 ? -4.060 5.468 2.907 1.00 95.25 94 GLU A O 1
ATOM 803 N N . LYS A 1 95 ? -2.835 3.688 2.314 1.00 95.62 95 LYS A N 1
ATOM 804 C CA . LYS A 1 95 ? -3.566 2.756 3.193 1.00 95.62 95 LYS A CA 1
ATOM 805 C C . LYS A 1 95 ? -3.380 3.114 4.670 1.00 95.62 95 LYS A C 1
ATOM 807 O O . LYS A 1 95 ? -4.352 3.088 5.429 1.00 95.62 95 LYS A O 1
ATOM 812 N N . ILE A 1 96 ? -2.160 3.458 5.083 1.00 94.50 96 ILE A N 1
ATOM 813 C CA . ILE A 1 96 ? -1.856 3.873 6.461 1.00 94.50 96 ILE A CA 1
ATOM 814 C C . ILE A 1 96 ? -2.561 5.192 6.792 1.00 94.50 96 ILE A C 1
ATOM 816 O O . ILE A 1 96 ? -3.182 5.302 7.851 1.00 94.50 96 ILE A O 1
ATOM 820 N N . GLU A 1 97 ? -2.530 6.165 5.883 1.00 96.12 97 GLU A N 1
ATOM 821 C CA . GLU A 1 97 ? -3.232 7.442 6.039 1.00 96.12 97 GLU A CA 1
ATOM 822 C C . GLU A 1 97 ? -4.745 7.248 6.172 1.00 96.12 97 GLU A C 1
ATOM 824 O O . GLU A 1 97 ? -5.373 7.844 7.052 1.00 96.12 97 GLU A O 1
ATOM 829 N N . HIS A 1 98 ? -5.333 6.344 5.385 1.00 95.81 98 HIS A N 1
ATOM 830 C CA . HIS A 1 98 ? -6.743 5.978 5.517 1.00 95.81 98 HIS A CA 1
ATOM 831 C C . HIS A 1 98 ? -7.080 5.405 6.899 1.00 95.81 98 HIS A C 1
ATOM 833 O O . HIS A 1 98 ? -8.111 5.750 7.481 1.00 95.81 98 HIS A O 1
ATOM 839 N N . ILE A 1 99 ? -6.219 4.549 7.455 1.00 94.81 99 ILE A N 1
ATOM 840 C CA . ILE A 1 99 ? -6.400 4.010 8.811 1.00 94.81 99 ILE A CA 1
ATOM 841 C C . ILE A 1 99 ? -6.252 5.124 9.860 1.00 94.81 99 ILE A C 1
ATOM 843 O O . ILE A 1 99 ? -7.036 5.186 10.812 1.00 94.81 99 ILE A O 1
ATOM 847 N N . ALA A 1 100 ? -5.286 6.028 9.682 1.00 94.38 100 ALA A N 1
ATOM 848 C CA . ALA A 1 100 ? -5.075 7.171 10.569 1.00 94.38 100 ALA A CA 1
ATOM 849 C C . ALA A 1 100 ? -6.265 8.145 10.556 1.00 94.38 100 ALA A C 1
ATOM 851 O O . ALA A 1 100 ? -6.633 8.688 11.599 1.00 94.38 100 ALA A O 1
ATOM 852 N N . TRP A 1 101 ? -6.923 8.316 9.409 1.00 95.81 101 TRP A N 1
ATOM 853 C CA . TRP A 1 101 ? -8.146 9.107 9.313 1.00 95.81 101 TRP A CA 1
ATOM 854 C C . TRP A 1 101 ? -9.262 8.541 10.202 1.00 95.81 101 TRP A C 1
ATOM 856 O O . TRP A 1 101 ? -9.877 9.292 10.960 1.00 95.81 101 TRP A O 1
ATOM 866 N N . TYR A 1 102 ? -9.476 7.217 10.185 1.00 94.31 102 TYR A N 1
ATOM 867 C CA . TYR A 1 102 ? -10.461 6.574 11.064 1.00 94.31 102 TYR A CA 1
ATOM 868 C C . TYR A 1 102 ? -10.134 6.781 12.538 1.00 94.31 102 TYR A C 1
ATOM 870 O O . TYR A 1 102 ? -11.035 7.073 13.324 1.00 94.31 102 TYR A O 1
ATOM 878 N N . ARG A 1 103 ? -8.855 6.675 12.915 1.00 91.88 103 ARG A N 1
ATOM 879 C CA . ARG A 1 103 ? -8.416 6.952 14.285 1.00 91.88 103 ARG A CA 1
ATOM 880 C C . ARG A 1 103 ? -8.865 8.343 14.737 1.00 91.88 103 ARG A C 1
ATOM 882 O O . ARG A 1 103 ? -9.535 8.450 15.761 1.00 91.88 103 ARG A O 1
ATOM 889 N N . ASN A 1 104 ? -8.541 9.373 13.957 1.00 93.81 104 ASN A N 1
ATOM 890 C CA . ASN A 1 104 ? -8.885 10.758 14.285 1.00 93.81 104 ASN A CA 1
ATOM 891 C C . ASN A 1 104 ? -10.408 10.954 14.334 1.00 93.81 104 ASN A C 1
ATOM 893 O O . ASN A 1 104 ? -10.931 11.544 15.274 1.00 93.81 104 ASN A O 1
ATOM 897 N N . TYR A 1 105 ? -11.136 10.373 13.377 1.00 93.38 105 TYR A N 1
ATOM 898 C CA . TYR A 1 105 ? -12.596 10.435 13.339 1.00 93.38 105 TYR A CA 1
ATOM 899 C C . TYR A 1 105 ? -13.247 9.852 14.605 1.00 93.38 105 TYR A C 1
ATOM 901 O O . TYR A 1 105 ? -14.159 10.450 15.183 1.00 93.38 105 TYR A O 1
ATOM 909 N N . PHE A 1 106 ? -12.788 8.683 15.058 1.00 90.44 106 PHE A N 1
ATOM 910 C CA . PHE A 1 106 ? -13.317 8.054 16.269 1.00 90.44 106 PHE A CA 1
ATOM 911 C C . PHE A 1 106 ? -12.890 8.780 17.548 1.00 90.44 106 PHE A C 1
ATOM 913 O O . PHE A 1 106 ? -13.638 8.762 18.529 1.00 90.44 106 PHE A O 1
ATOM 920 N N . GLU A 1 107 ? -11.731 9.434 17.540 1.00 88.94 107 GLU A N 1
ATOM 921 C CA . GLU A 1 107 ? -11.264 10.271 18.643 1.00 88.94 107 GLU A CA 1
ATOM 922 C C . GLU A 1 107 ? -12.125 11.537 18.791 1.00 88.94 107 GLU A C 1
ATOM 924 O O . GLU A 1 107 ? -12.627 11.804 19.886 1.00 88.94 107 GLU A O 1
ATOM 929 N N . ASP A 1 108 ? -12.434 12.222 17.687 1.00 91.44 108 ASP A N 1
ATOM 930 C CA . ASP A 1 108 ? -13.324 13.393 17.662 1.00 91.44 108 ASP A CA 1
ATOM 931 C C . ASP A 1 108 ? -14.756 13.051 18.100 1.00 91.44 108 ASP A C 1
ATOM 933 O O . ASP A 1 108 ? -15.451 13.850 18.733 1.00 91.44 108 ASP A O 1
ATOM 937 N N . LYS A 1 109 ? -15.230 11.845 17.765 1.00 88.50 109 LYS A N 1
ATOM 938 C CA . LYS A 1 109 ? -16.580 11.367 18.111 1.00 88.50 109 LYS A CA 1
ATOM 939 C C . LYS A 1 109 ? -16.638 10.592 19.421 1.00 88.50 109 LYS A C 1
ATOM 941 O O . LYS A 1 109 ? -17.699 10.067 19.770 1.00 88.50 109 LYS A O 1
ATOM 946 N N . ARG A 1 110 ? -15.544 10.545 20.182 1.00 83.50 110 ARG A N 1
ATOM 947 C CA . ARG A 1 110 ? -15.441 9.729 21.395 1.00 83.50 110 ARG A CA 1
ATOM 948 C C . ARG A 1 110 ? -16.535 10.035 22.412 1.00 83.50 110 ARG A C 1
ATOM 950 O O . ARG A 1 110 ? -17.038 9.106 23.034 1.00 83.50 110 ARG A O 1
ATOM 957 N N . GLU A 1 111 ? -16.930 11.298 22.569 1.00 82.81 111 GLU A N 1
ATOM 958 C CA . GLU A 1 111 ? -18.006 11.680 23.493 1.00 82.81 111 GLU A CA 1
ATOM 959 C C . GLU A 1 111 ? -19.360 11.081 23.107 1.00 82.81 111 GLU A C 1
ATOM 961 O O . GLU A 1 111 ? -20.013 10.498 23.964 1.00 82.81 111 GLU A O 1
ATOM 966 N N . MET A 1 112 ? -19.733 11.117 21.825 1.00 81.94 112 MET A N 1
ATOM 967 C CA . MET A 1 112 ? -20.982 10.508 21.343 1.00 81.94 112 MET A CA 1
ATOM 968 C C . MET A 1 112 ? -20.962 8.979 21.449 1.00 81.94 112 MET A C 1
ATOM 970 O O . MET A 1 112 ? -21.986 8.334 21.645 1.00 81.94 112 MET A O 1
ATOM 974 N N . LEU A 1 113 ? -19.783 8.379 21.291 1.00 78.75 113 LEU A N 1
ATOM 975 C CA . LEU A 1 113 ? -19.603 6.929 21.273 1.00 78.75 113 LEU A CA 1
ATOM 976 C C . LEU A 1 113 ? -19.519 6.313 22.681 1.00 78.75 113 LEU A C 1
ATOM 978 O O . LEU A 1 113 ? -19.647 5.091 22.814 1.00 78.75 113 LEU A O 1
ATOM 982 N N . LYS A 1 114 ? -19.338 7.129 23.733 1.00 73.62 114 LYS A N 1
ATOM 983 C CA . LYS A 1 114 ? -19.404 6.677 25.136 1.00 73.62 114 LYS A CA 1
ATOM 984 C C . LYS A 1 114 ? -20.767 6.068 25.464 1.00 73.62 114 LYS A C 1
ATOM 986 O O . LYS A 1 114 ? -20.809 5.031 26.126 1.00 73.62 114 LYS A O 1
ATOM 991 N N . ASP A 1 115 ? -21.844 6.643 24.933 1.00 73.75 115 ASP A N 1
ATOM 992 C CA . ASP A 1 115 ? -23.220 6.186 25.171 1.00 73.75 115 ASP A CA 1
ATOM 993 C C . ASP A 1 115 ? -23.457 4.754 24.667 1.00 73.75 115 ASP A C 1
ATOM 995 O O . ASP A 1 115 ? -24.250 4.001 25.231 1.00 73.75 115 ASP A O 1
ATOM 999 N N . TYR A 1 116 ? -22.699 4.343 23.650 1.00 70.69 116 TYR A N 1
ATOM 1000 C CA . TYR A 1 116 ? -22.799 3.029 23.017 1.00 70.69 116 TYR A CA 1
ATOM 1001 C C . TYR A 1 116 ? -21.815 1.994 23.590 1.00 70.69 116 TYR A C 1
ATOM 1003 O O . TYR A 1 116 ? -21.742 0.879 23.075 1.00 70.69 116 TYR A O 1
ATOM 1011 N N . LYS A 1 117 ? -21.046 2.338 24.639 1.00 67.31 117 LYS A N 1
ATOM 1012 C CA . LYS A 1 117 ? -20.045 1.462 25.294 1.00 67.31 117 LYS A CA 1
ATOM 1013 C C . LYS A 1 117 ? -19.032 0.819 24.329 1.00 67.31 117 LYS A C 1
ATOM 1015 O O . LYS A 1 117 ? -18.512 -0.261 24.585 1.00 67.31 117 LYS A O 1
ATOM 1020 N N . LEU A 1 118 ? -18.706 1.494 23.226 1.00 65.69 118 LEU A N 1
ATOM 1021 C CA . LEU A 1 118 ? -17.880 0.928 22.147 1.00 65.69 118 LEU A CA 1
ATOM 1022 C C . LEU A 1 118 ? -16.391 0.788 22.504 1.00 65.69 118 LEU A C 1
ATOM 1024 O O . LEU A 1 118 ? -15.677 0.028 21.856 1.00 65.69 118 LEU A O 1
ATOM 1028 N N . PHE A 1 119 ? -15.927 1.510 23.527 1.00 63.38 119 PHE A N 1
ATOM 1029 C CA . PHE A 1 119 ? -14.519 1.560 23.933 1.00 63.38 119 PHE A CA 1
ATOM 1030 C C . PHE A 1 119 ? -14.195 0.747 25.195 1.00 63.38 119 PHE A C 1
ATOM 1032 O O . PHE A 1 119 ? -13.022 0.623 25.525 1.00 63.38 119 PHE A O 1
ATOM 1039 N N . ASN A 1 120 ? -15.200 0.184 25.878 1.00 51.25 120 ASN A N 1
ATOM 1040 C CA . ASN A 1 120 ? -15.021 -0.599 27.102 1.00 51.25 120 ASN A CA 1
ATOM 1041 C C . ASN A 1 120 ? -15.872 -1.872 27.053 1.00 51.25 120 ASN A C 1
ATOM 1043 O O . ASN A 1 120 ? -17.072 -1.841 27.319 1.00 51.25 120 ASN A O 1
ATOM 1047 N N . THR A 1 121 ? -15.226 -3.008 26.820 1.00 46.19 121 THR A N 1
ATOM 1048 C CA . THR A 1 121 ? -15.602 -4.236 27.523 1.00 46.19 121 THR A CA 1
ATOM 1049 C C . THR A 1 121 ? -14.611 -4.390 28.657 1.00 46.19 121 THR A C 1
ATOM 1051 O O . THR A 1 121 ? -13.456 -4.739 28.424 1.00 46.19 121 THR A O 1
ATOM 1054 N N . GLU A 1 122 ? -15.059 -4.075 29.870 1.00 39.28 122 GLU A N 1
ATOM 1055 C CA . GLU A 1 122 ? -14.431 -4.585 31.082 1.00 39.28 122 GLU A CA 1
ATOM 1056 C C . GLU A 1 122 ? -14.251 -6.093 30.891 1.00 39.28 122 GLU A C 1
ATOM 1058 O O . GLU A 1 122 ? -15.213 -6.825 30.644 1.00 39.28 122 GLU A O 1
ATOM 1063 N N . ALA A 1 123 ? -12.994 -6.528 30.899 1.00 37.66 123 ALA A N 1
ATOM 1064 C CA . ALA A 1 123 ? -12.655 -7.925 31.044 1.00 37.66 123 ALA A CA 1
ATOM 1065 C C . ALA A 1 123 ? -13.078 -8.339 32.459 1.00 37.66 123 ALA A C 1
ATOM 1067 O O . ALA A 1 123 ? -12.381 -8.033 33.424 1.00 37.66 123 ALA A O 1
ATOM 1068 N N . ASN A 1 124 ? -14.252 -8.961 32.561 1.00 32.16 124 ASN A N 1
ATOM 1069 C CA . ASN A 1 124 ? -14.541 -9.933 33.612 1.00 32.16 124 ASN A CA 1
ATOM 1070 C C . ASN A 1 124 ? -14.075 -11.309 33.140 1.00 32.16 124 ASN A C 1
ATOM 1072 O O . ASN A 1 124 ? -14.316 -11.623 31.948 1.00 32.16 124 ASN A O 1
#

Secondary structure (DSSP, 8-state):
-HHHHHHHHHHHHH-PPPSSHHHHHHHHHHTT-SPPSSP-TTTT-HHHHTS-HHHHH-GGGGGTTTS-SSSHHHHHHHHHHHHHHT-SSS-HHHHHHHHHHHHHHHHHTHHHHHTTTTT-----

InterPro domains:
  IPR026299 Mitochondrial 28S ribosomal protein S31 [PF15433] (1-115)
  IPR026299 Mitochondrial 28S ribosomal protein S31 [PTHR13231] (1-116)

Organism: NCBI:txid326594